Protein AF-A0A922IJE7-F1 (afdb_monomer_lite)

Secondary structure (DSSP, 8-state):
-PPP-GGGTTT-------S---TTS-HHHHHHHHHHHHHHHHHHHHHHHHHHHHHHHHHHHHHHHHHHHHHHHHHHHHHHH--TTS--HHHHHHHS-HHHHHHHHHT-HHHHHHHHHHS-HHHHHHHHHHHHHTTSS--TTSTTS---S-----------------------------

Sequence (178 aa):
MSRLNYSKWDHIEVSDDEDDTHPNIDTPSLFRWRHQARLERDAAWKKEKAEFENNYKSFLTKYNEAQQKLNKAKEEEKQKRLGPGGLDPVEVFESLPTNLQECFEKKDVELLKTVLCSMDPQQAEYHMKRCVDSGLWVDNARDQQEEDGESSSNVNTDGNDDIAATIQTNKEPIHDNA

InterPro domains:
  IPR004918 Cdc37 [PTHR12800] (72-158)
  IPR013855 Cdc37, N-terminal domain [PF03234] (4-102)
  IPR013855 Cdc37, N-terminal domain [SM01071] (3-163)
  IPR013873 Cdc37, C-terminal [SM01069] (81-178)

pLDDT: mean 74.88, std 21.4, range [26.95, 97.88]

Organism: Schistosoma haematobium (NCBI:txid6185)

Radius of gyration: 38.09 Å; chains: 1; bounding box: 71×50×102 Å

Structure (mmCIF, N/CA/C/O backbone):
data_AF-A0A922IJE7-F1
#
_entry.id   AF-A0A922IJE7-F1
#
loop_
_atom_site.group_PDB
_atom_site.id
_atom_site.type_symbol
_atom_site.label_atom_id
_atom_site.label_alt_id
_atom_site.label_comp_id
_atom_site.label_asym_id
_atom_site.label_entity_id
_atom_site.label_seq_id
_atom_site.pdbx_PDB_ins_code
_atom_site.Cartn_x
_atom_site.Cartn_y
_atom_site.Cartn_z
_atom_site.occupancy
_atom_site.B_iso_or_equiv
_atom_site.auth_seq_id
_atom_site.auth_comp_id
_atom_site.auth_asym_id
_atom_site.auth_atom_id
_atom_site.pdbx_PDB_model_num
ATOM 1 N N . MET A 1 1 ? -5.381 29.284 -34.502 1.00 53.88 1 MET A N 1
ATOM 2 C CA . MET A 1 1 ? -4.046 28.928 -35.029 1.00 53.88 1 MET A CA 1
ATOM 3 C C . MET A 1 1 ? -4.013 27.420 -35.216 1.00 53.88 1 MET A C 1
ATOM 5 O O . MET A 1 1 ? -4.047 26.702 -34.224 1.00 53.88 1 MET A O 1
ATOM 9 N N . SER A 1 2 ? -4.072 26.938 -36.457 1.00 64.75 2 SER A N 1
ATOM 10 C CA . SER A 1 2 ? -4.068 25.498 -36.750 1.00 64.75 2 SER A CA 1
ATOM 11 C C . SER A 1 2 ? -2.689 24.905 -36.448 1.00 64.75 2 SER A C 1
ATOM 13 O O . SER A 1 2 ? -1.686 25.411 -36.944 1.00 64.75 2 SER A O 1
ATOM 15 N N . ARG A 1 3 ? -2.634 23.863 -35.607 1.00 77.75 3 ARG A N 1
ATOM 16 C CA . ARG A 1 3 ? -1.400 23.123 -35.294 1.00 77.75 3 ARG A CA 1
ATOM 17 C C . ARG A 1 3 ? -0.999 22.270 -36.501 1.00 77.75 3 ARG A C 1
ATOM 19 O O . ARG A 1 3 ? -1.822 21.516 -37.014 1.00 77.75 3 ARG A O 1
ATOM 26 N N . LEU A 1 4 ? 0.252 22.398 -36.945 1.00 77.19 4 LEU A N 1
ATOM 27 C CA . LEU A 1 4 ? 0.843 21.548 -37.980 1.00 77.19 4 LEU A CA 1
ATOM 28 C C . LEU A 1 4 ? 0.906 20.105 -37.460 1.00 77.19 4 LEU A C 1
ATOM 30 O O . LEU A 1 4 ? 1.499 19.855 -36.412 1.00 77.19 4 LEU A O 1
ATOM 34 N N . ASN A 1 5 ? 0.263 19.172 -38.164 1.00 73.06 5 ASN A N 1
ATOM 35 C CA . ASN A 1 5 ? 0.296 17.754 -37.824 1.00 73.06 5 ASN A CA 1
ATOM 36 C C . ASN A 1 5 ? 1.429 17.070 -38.605 1.00 73.06 5 ASN A C 1
ATOM 38 O O . ASN A 1 5 ? 1.385 16.994 -39.833 1.00 73.06 5 ASN A O 1
ATOM 42 N N . TYR A 1 6 ? 2.433 16.581 -37.880 1.00 75.81 6 TYR A N 1
ATOM 43 C CA . TYR A 1 6 ? 3.596 15.882 -38.429 1.00 75.81 6 TYR A CA 1
ATOM 44 C C . TYR A 1 6 ? 3.361 14.379 -38.642 1.00 75.81 6 TYR A C 1
ATOM 46 O O . TYR A 1 6 ? 4.273 13.701 -39.088 1.00 75.81 6 TYR A O 1
ATOM 54 N N . SER A 1 7 ? 2.137 13.873 -38.447 1.00 76.25 7 SER A N 1
ATOM 55 C CA . SER A 1 7 ? 1.762 12.462 -38.658 1.00 76.25 7 SER A CA 1
ATOM 56 C C . SER A 1 7 ? 2.105 11.916 -40.057 1.00 76.25 7 SER A C 1
ATOM 58 O O . SER A 1 7 ? 2.307 10.715 -40.222 1.00 76.25 7 SER A O 1
ATOM 60 N N . LYS A 1 8 ? 2.262 12.793 -41.064 1.00 62.69 8 LYS A N 1
ATOM 61 C CA . LYS A 1 8 ? 2.780 12.434 -42.399 1.00 62.69 8 LYS A CA 1
ATOM 62 C C . LYS A 1 8 ? 4.211 11.871 -42.358 1.00 62.69 8 LYS A C 1
ATOM 64 O O . LYS A 1 8 ? 4.573 11.090 -43.230 1.00 62.69 8 LYS A O 1
ATOM 69 N N . TRP A 1 9 ? 5.012 12.285 -41.381 1.00 73.31 9 TRP A N 1
ATOM 70 C CA . TRP A 1 9 ? 6.402 11.866 -41.213 1.00 73.31 9 TRP A CA 1
ATOM 71 C C . TRP A 1 9 ? 6.544 10.599 -40.358 1.00 73.31 9 TRP A C 1
ATOM 73 O O . TRP A 1 9 ? 7.582 9.954 -40.435 1.00 73.31 9 TRP A O 1
ATOM 83 N N . ASP A 1 10 ? 5.497 10.200 -39.625 1.00 69.12 10 ASP A N 1
ATOM 84 C CA . ASP A 1 10 ? 5.498 8.990 -38.781 1.00 69.12 10 ASP A CA 1
ATOM 85 C C . ASP A 1 10 ? 5.353 7.680 -39.581 1.00 69.12 10 ASP A C 1
ATOM 87 O O . ASP A 1 10 ? 5.632 6.608 -39.056 1.00 69.12 10 ASP A O 1
ATOM 91 N N . HIS A 1 11 ? 4.919 7.752 -40.846 1.00 59.19 11 HIS A N 1
ATOM 92 C CA . HIS A 1 11 ? 4.651 6.587 -41.709 1.00 59.19 11 HIS A CA 1
ATOM 93 C C . HIS A 1 11 ? 5.448 6.630 -43.021 1.00 59.19 11 HIS A C 1
ATOM 95 O O . HIS A 1 11 ? 5.005 6.106 -44.042 1.00 59.19 11 HIS A O 1
ATOM 101 N N . ILE A 1 12 ? 6.603 7.302 -43.034 1.00 63.12 12 ILE A N 1
ATOM 102 C CA . ILE A 1 12 ? 7.501 7.231 -44.189 1.00 63.12 12 ILE A CA 1
ATOM 103 C C . ILE A 1 12 ? 8.165 5.855 -44.149 1.00 63.12 12 ILE A C 1
ATOM 105 O O . ILE A 1 12 ? 9.107 5.626 -43.394 1.00 63.12 12 ILE A O 1
ATOM 109 N N . GLU A 1 13 ? 7.646 4.931 -44.950 1.00 52.28 13 GLU A N 1
ATOM 110 C CA . GLU A 1 13 ? 8.323 3.678 -45.248 1.00 52.28 13 GLU A CA 1
ATOM 111 C C . GLU A 1 13 ? 9.604 4.020 -46.011 1.00 52.28 13 GLU A C 1
ATOM 113 O O . GLU A 1 13 ? 9.573 4.469 -47.158 1.00 52.28 13 GLU A O 1
ATOM 118 N N . VAL A 1 14 ? 10.745 3.868 -45.339 1.00 57.88 14 VAL A N 1
ATOM 119 C CA . VAL A 1 14 ? 12.042 3.839 -46.007 1.00 57.88 14 VAL A CA 1
ATOM 120 C C . VAL A 1 14 ? 12.007 2.595 -46.881 1.00 57.88 14 VAL A C 1
ATOM 122 O O . VAL A 1 14 ? 12.120 1.481 -46.373 1.00 57.88 14 VAL A O 1
ATOM 125 N N . SER A 1 15 ? 11.746 2.782 -48.176 1.00 46.22 15 SER A N 1
ATOM 126 C CA . SER A 1 15 ? 11.840 1.698 -49.143 1.00 46.22 15 SER A CA 1
ATOM 127 C C . SER A 1 15 ? 13.232 1.096 -49.028 1.00 46.22 15 SER A C 1
ATOM 129 O O . SER A 1 15 ? 14.222 1.827 -49.061 1.00 46.22 15 SER A O 1
ATOM 131 N N . ASP A 1 16 ? 13.260 -0.216 -48.857 1.00 57.16 16 ASP A N 1
ATOM 132 C CA . ASP A 1 16 ? 14.428 -1.078 -48.757 1.00 57.16 16 ASP A CA 1
ATOM 133 C C . ASP A 1 16 ? 15.282 -1.009 -50.039 1.00 57.16 16 ASP A C 1
ATOM 135 O O . ASP A 1 16 ? 15.273 -1.905 -50.874 1.00 57.16 16 ASP A O 1
ATOM 139 N N . ASP A 1 17 ? 15.995 0.104 -50.219 1.00 49.75 17 ASP A N 1
ATOM 140 C CA . ASP A 1 17 ? 17.023 0.347 -51.240 1.00 49.75 17 ASP A CA 1
ATOM 141 C C . ASP A 1 17 ? 18.332 -0.395 -50.877 1.00 49.75 17 ASP A C 1
ATOM 143 O O . ASP A 1 17 ? 19.442 0.111 -51.034 1.00 49.75 17 ASP A O 1
ATOM 147 N N . GLU A 1 18 ? 18.231 -1.593 -50.284 1.00 55.78 18 GLU A N 1
ATOM 148 C CA . GLU A 1 18 ? 19.399 -2.358 -49.842 1.00 55.78 18 GLU A CA 1
ATOM 149 C C . GLU A 1 18 ? 20.035 -3.232 -50.941 1.00 55.78 18 GLU A C 1
ATOM 151 O O . GLU A 1 18 ? 21.121 -3.771 -50.693 1.00 55.78 18 GLU A O 1
ATOM 156 N N . ASP A 1 19 ? 19.461 -3.346 -52.144 1.00 55.03 19 ASP A N 1
ATOM 157 C CA . ASP A 1 19 ? 19.963 -4.302 -53.155 1.00 55.03 19 ASP A CA 1
ATOM 158 C C . ASP A 1 19 ? 20.440 -3.706 -54.493 1.00 55.03 19 ASP A C 1
ATOM 160 O O . ASP A 1 19 ? 20.987 -4.437 -55.318 1.00 55.03 19 ASP A O 1
ATOM 164 N N . ASP A 1 20 ? 20.366 -2.386 -54.708 1.00 62.28 20 ASP A N 1
ATOM 165 C CA . ASP A 1 20 ? 21.023 -1.757 -55.865 1.00 62.28 20 ASP A CA 1
ATOM 166 C C . ASP A 1 20 ? 22.512 -1.514 -55.564 1.00 62.28 20 ASP A C 1
ATOM 168 O O . ASP A 1 20 ? 22.991 -0.407 -55.296 1.00 62.28 20 ASP A O 1
ATOM 172 N N . THR A 1 21 ? 23.302 -2.593 -55.593 1.00 62.91 21 THR A N 1
ATOM 173 C CA . THR A 1 21 ? 24.761 -2.482 -55.502 1.00 62.91 21 THR A CA 1
ATOM 174 C C . THR A 1 21 ? 25.305 -1.812 -56.763 1.00 62.91 21 THR A C 1
ATOM 176 O O . THR A 1 21 ? 25.497 -2.449 -57.800 1.00 62.91 21 THR A O 1
ATOM 179 N N . HIS A 1 22 ? 25.568 -0.507 -56.673 1.00 60.41 22 HIS A N 1
ATOM 180 C CA . HIS A 1 22 ? 26.203 0.251 -57.746 1.00 6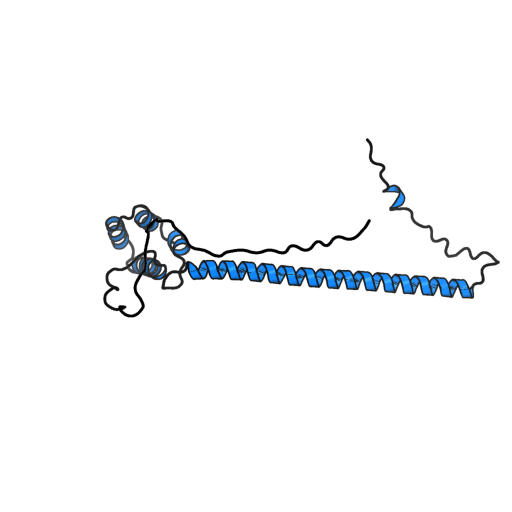0.41 22 HIS A CA 1
ATOM 181 C C . HIS A 1 22 ? 27.612 -0.318 -58.025 1.00 60.41 22 HIS A C 1
ATOM 183 O O . HIS A 1 22 ? 28.348 -0.589 -57.072 1.00 60.41 22 HIS A O 1
ATOM 189 N N . PRO A 1 23 ? 28.054 -0.440 -59.294 1.00 70.94 23 PRO A N 1
ATOM 190 C CA . PRO A 1 23 ? 29.299 -1.119 -59.699 1.00 70.94 23 PRO A CA 1
ATOM 191 C C . PRO A 1 23 ? 30.624 -0.634 -59.069 1.00 70.94 23 PRO A C 1
ATOM 193 O O . PRO A 1 23 ? 31.658 -1.251 -59.305 1.00 70.94 23 PRO A O 1
ATOM 196 N N . ASN A 1 24 ? 30.613 0.432 -58.259 1.00 63.59 24 ASN A N 1
ATOM 197 C CA . ASN A 1 24 ? 31.796 1.006 -57.609 1.00 63.59 24 ASN A CA 1
ATOM 198 C C . ASN A 1 24 ? 31.781 0.904 -56.067 1.00 63.59 24 ASN A C 1
ATOM 200 O O . ASN A 1 24 ? 32.669 1.464 -55.423 1.00 63.59 24 ASN A O 1
ATOM 204 N N . ILE A 1 25 ? 30.794 0.240 -55.454 1.00 64.56 25 ILE A N 1
ATOM 205 C CA . ILE A 1 25 ? 30.759 0.034 -53.997 1.00 64.56 25 ILE A CA 1
ATOM 206 C C . ILE A 1 25 ? 31.530 -1.246 -53.648 1.00 64.56 25 ILE A C 1
ATOM 208 O O . ILE A 1 25 ? 31.201 -2.332 -54.120 1.00 64.56 25 ILE A O 1
ATOM 212 N N . ASP A 1 26 ? 32.558 -1.118 -52.804 1.00 70.69 26 ASP A N 1
ATOM 213 C CA . ASP A 1 26 ? 33.384 -2.238 -52.340 1.00 70.69 26 ASP A CA 1
ATOM 214 C C . ASP A 1 26 ? 32.567 -3.171 -51.425 1.00 70.69 26 ASP A C 1
ATOM 216 O O . ASP A 1 26 ? 32.318 -2.877 -50.248 1.00 70.69 26 ASP A O 1
ATOM 220 N N . THR A 1 27 ? 32.113 -4.294 -51.986 1.00 70.94 27 THR A N 1
ATOM 221 C CA . THR A 1 27 ? 31.139 -5.212 -51.376 1.00 70.94 27 THR A CA 1
ATOM 222 C C . THR A 1 27 ? 31.537 -5.740 -49.987 1.00 70.94 27 THR A C 1
ATOM 224 O O . THR A 1 27 ? 30.662 -5.774 -49.117 1.00 70.94 27 THR A O 1
ATOM 227 N N . PRO A 1 28 ? 32.811 -6.067 -49.665 1.00 79.94 28 PRO A N 1
ATOM 228 C CA . PRO A 1 28 ? 33.186 -6.565 -48.339 1.00 79.94 28 PRO A CA 1
ATOM 229 C C . PRO A 1 28 ? 33.022 -5.525 -47.227 1.00 79.94 28 PRO A C 1
ATOM 231 O O . PRO A 1 28 ? 32.718 -5.880 -46.086 1.00 79.94 28 PRO A O 1
ATOM 234 N N . SER A 1 29 ? 33.218 -4.239 -47.533 1.00 80.62 29 SER A N 1
ATOM 235 C CA . SER A 1 29 ? 33.017 -3.165 -46.560 1.00 80.62 29 SER A CA 1
ATOM 236 C C . SER A 1 29 ? 31.530 -3.022 -46.217 1.00 80.62 29 SER A C 1
ATOM 238 O O . SER A 1 29 ? 31.180 -3.003 -45.038 1.00 80.62 29 SER A O 1
ATOM 240 N N . LEU A 1 30 ? 30.648 -3.051 -47.223 1.00 75.94 30 LEU A N 1
ATOM 241 C CA . LEU A 1 30 ? 29.197 -2.932 -47.064 1.00 75.94 30 LEU A CA 1
ATOM 242 C C . LEU A 1 30 ? 28.620 -4.023 -46.148 1.00 75.94 30 LEU A C 1
ATOM 244 O O . LEU A 1 30 ? 27.851 -3.717 -45.238 1.00 75.94 30 LEU A O 1
ATOM 248 N N . PHE A 1 31 ? 29.040 -5.284 -46.313 1.00 76.62 31 PHE A N 1
ATOM 249 C CA . PHE A 1 31 ? 28.611 -6.376 -45.428 1.00 76.62 31 PHE A CA 1
ATOM 250 C C . PHE A 1 31 ? 29.036 -6.162 -43.970 1.00 76.62 31 PHE A C 1
ATOM 252 O O . PHE A 1 31 ? 28.265 -6.466 -43.058 1.00 76.62 31 PHE A O 1
ATOM 259 N N . ARG A 1 32 ? 30.233 -5.607 -43.730 1.00 81.94 32 ARG A N 1
ATOM 260 C CA . ARG A 1 32 ? 30.706 -5.281 -42.374 1.00 81.94 32 ARG A CA 1
ATOM 261 C C . ARG A 1 32 ? 29.861 -4.176 -41.748 1.00 81.94 32 ARG A C 1
ATOM 263 O O . ARG A 1 32 ? 29.431 -4.337 -40.609 1.00 81.94 32 ARG A O 1
ATOM 270 N N . TRP A 1 33 ? 29.569 -3.113 -42.496 1.00 80.69 33 TRP A N 1
ATOM 271 C CA . TRP A 1 33 ? 28.707 -2.019 -42.036 1.00 80.69 33 TRP A CA 1
ATOM 272 C C . TRP A 1 33 ? 27.278 -2.496 -41.743 1.00 80.69 33 TRP A C 1
ATOM 274 O O . TRP A 1 33 ? 26.740 -2.178 -40.686 1.00 80.69 33 TRP A O 1
ATOM 284 N N . ARG A 1 34 ? 26.690 -3.337 -42.605 1.00 79.25 34 ARG A N 1
ATOM 285 C CA . ARG A 1 34 ? 25.363 -3.946 -42.386 1.00 79.25 34 ARG A CA 1
ATOM 286 C C . ARG A 1 34 ? 25.319 -4.857 -41.166 1.00 79.25 34 ARG A C 1
ATOM 288 O O . ARG A 1 34 ? 24.377 -4.799 -40.375 1.00 79.25 34 ARG A O 1
ATOM 295 N N . HIS A 1 35 ? 26.332 -5.706 -41.005 1.00 86.12 35 HIS A N 1
ATOM 296 C CA . HIS A 1 35 ? 26.448 -6.576 -39.840 1.00 86.12 35 HIS A CA 1
ATOM 297 C C . HIS A 1 35 ? 26.566 -5.754 -38.554 1.00 86.12 35 HIS A C 1
ATOM 299 O O . HIS A 1 35 ? 25.859 -6.022 -37.585 1.00 86.12 35 HIS A O 1
ATOM 305 N N . GLN A 1 36 ? 27.399 -4.714 -38.570 1.00 79.25 36 GLN A N 1
ATOM 306 C CA . GLN A 1 36 ? 27.575 -3.831 -37.428 1.00 79.25 36 GLN A CA 1
ATOM 307 C C . GLN A 1 36 ? 26.295 -3.053 -37.095 1.00 79.25 36 GLN A C 1
ATOM 309 O O . GLN A 1 36 ? 25.876 -3.071 -35.943 1.00 79.25 36 GLN A O 1
ATOM 314 N N . ALA A 1 37 ? 25.605 -2.481 -38.086 1.00 84.31 37 ALA A N 1
ATOM 315 C CA . ALA A 1 37 ? 24.331 -1.791 -37.877 1.00 84.31 37 ALA A CA 1
ATOM 316 C C . ALA A 1 37 ? 23.248 -2.714 -37.288 1.00 84.31 37 ALA A C 1
ATOM 318 O O . ALA A 1 37 ? 22.441 -2.290 -36.460 1.00 84.31 37 ALA A O 1
ATOM 319 N N . ARG A 1 38 ? 23.237 -3.998 -37.675 1.00 84.06 38 ARG A N 1
ATOM 320 C CA . ARG A 1 38 ? 22.345 -5.005 -37.082 1.00 84.06 38 ARG A CA 1
ATOM 321 C C . ARG A 1 38 ? 22.686 -5.267 -35.617 1.00 84.06 38 ARG A C 1
ATOM 323 O O . ARG A 1 38 ? 21.794 -5.207 -34.778 1.00 84.06 38 ARG A O 1
ATOM 330 N N . LEU A 1 39 ? 23.963 -5.507 -35.311 1.00 90.38 39 LEU A N 1
ATOM 331 C CA . LEU A 1 39 ? 24.424 -5.729 -33.939 1.00 90.38 39 LEU A CA 1
ATOM 332 C C . LEU A 1 39 ? 24.149 -4.522 -33.039 1.00 90.38 39 LEU A C 1
ATOM 334 O O . LEU A 1 39 ? 23.732 -4.696 -31.898 1.00 90.38 39 LEU A O 1
ATOM 338 N N . GLU A 1 40 ? 24.355 -3.307 -33.546 1.00 89.94 40 GLU A N 1
ATOM 339 C CA . GLU A 1 40 ? 24.066 -2.068 -32.824 1.00 89.94 40 GLU A CA 1
ATOM 340 C C . GLU A 1 40 ? 22.567 -1.918 -32.548 1.00 89.94 40 GLU A C 1
ATOM 342 O O . GLU A 1 40 ? 22.193 -1.574 -31.428 1.00 89.94 40 GLU A O 1
ATOM 347 N N . ARG A 1 41 ? 21.699 -2.254 -33.513 1.00 89.19 41 ARG A N 1
ATOM 348 C CA . ARG A 1 41 ? 20.240 -2.243 -33.322 1.00 89.19 41 ARG A CA 1
ATOM 349 C C . ARG A 1 41 ? 19.787 -3.280 -32.297 1.00 89.19 41 ARG A C 1
ATOM 351 O O . ARG A 1 41 ? 19.013 -2.949 -31.402 1.00 89.19 41 ARG A O 1
ATOM 358 N N . ASP A 1 42 ? 20.300 -4.504 -32.389 1.00 87.00 42 ASP A N 1
ATOM 359 C CA . ASP A 1 42 ? 19.986 -5.577 -31.441 1.00 87.00 42 ASP A CA 1
ATOM 360 C C . ASP A 1 42 ? 20.478 -5.226 -30.027 1.00 87.00 42 ASP A C 1
ATOM 362 O O . ASP A 1 42 ? 19.772 -5.444 -29.038 1.00 87.00 42 ASP A O 1
ATOM 366 N N . ALA A 1 43 ? 21.672 -4.635 -29.913 1.00 94.81 43 ALA A N 1
ATOM 367 C CA . ALA A 1 43 ? 22.228 -4.171 -28.647 1.00 94.81 43 ALA A CA 1
ATOM 368 C C . ALA A 1 43 ? 21.430 -2.999 -28.058 1.00 94.81 43 ALA A C 1
ATOM 370 O O . ALA A 1 43 ? 21.144 -3.006 -26.859 1.00 94.81 43 ALA A O 1
ATOM 371 N N . ALA A 1 44 ? 21.040 -2.023 -28.883 1.00 94.44 44 ALA A N 1
ATOM 372 C CA . ALA A 1 44 ? 20.213 -0.895 -28.471 1.00 94.44 44 ALA A CA 1
ATOM 373 C C . ALA A 1 44 ? 18.846 -1.370 -27.971 1.00 94.44 44 ALA A C 1
ATOM 375 O O . ALA A 1 44 ? 18.445 -1.016 -26.864 1.00 94.44 44 ALA A O 1
ATOM 376 N N . TRP A 1 45 ? 18.188 -2.258 -28.720 1.00 92.75 45 TRP A N 1
ATOM 377 C CA . TRP A 1 45 ? 16.902 -2.825 -28.325 1.00 92.75 45 TRP A CA 1
ATOM 378 C C . TRP A 1 45 ? 16.999 -3.621 -27.021 1.00 92.75 45 TRP A C 1
ATOM 380 O O . TRP A 1 45 ? 16.172 -3.469 -26.120 1.00 92.75 45 TRP A O 1
ATOM 390 N N . LYS A 1 46 ? 18.045 -4.442 -26.869 1.00 95.06 46 LYS A N 1
ATOM 391 C CA . LYS A 1 46 ? 18.278 -5.198 -25.634 1.00 95.06 46 LYS A CA 1
ATOM 392 C C . LYS A 1 46 ? 18.522 -4.276 -24.439 1.00 95.06 46 LYS A C 1
ATOM 394 O O . LYS A 1 46 ? 18.037 -4.569 -23.346 1.00 95.06 46 LYS A O 1
ATOM 399 N N . LYS A 1 47 ? 19.261 -3.183 -24.637 1.00 96.81 47 LYS A N 1
ATOM 400 C CA . LYS A 1 47 ? 19.526 -2.180 -23.602 1.00 96.81 47 LYS A CA 1
ATOM 401 C C . LYS A 1 47 ? 18.245 -1.455 -23.196 1.00 96.81 47 LYS A C 1
ATOM 403 O O . LYS A 1 47 ? 17.936 -1.432 -22.011 1.00 96.81 47 LYS A O 1
ATOM 408 N N . GLU A 1 48 ? 17.477 -0.953 -24.158 1.00 96.19 48 GLU A N 1
ATOM 409 C CA . GLU A 1 48 ? 16.199 -0.279 -23.910 1.00 96.19 48 GLU A CA 1
ATOM 410 C C . GLU A 1 48 ? 15.221 -1.197 -23.170 1.00 96.19 48 GLU A C 1
ATOM 412 O O . GLU A 1 48 ? 14.630 -0.811 -22.162 1.00 96.19 48 GLU A O 1
ATOM 417 N N . LYS A 1 49 ? 15.113 -2.458 -23.603 1.00 96.81 49 LYS A N 1
ATOM 418 C CA . LYS A 1 49 ? 14.283 -3.456 -22.927 1.00 96.81 49 LYS A CA 1
ATOM 419 C C . LYS A 1 49 ? 14.735 -3.695 -21.485 1.00 96.81 49 LYS A C 1
ATOM 421 O O . LYS A 1 49 ? 13.899 -3.736 -20.587 1.00 96.81 49 LYS A O 1
ATOM 426 N N . ALA A 1 50 ? 16.038 -3.840 -21.247 1.00 97.31 50 ALA A N 1
ATOM 427 C CA . ALA A 1 50 ? 16.573 -4.040 -19.902 1.00 97.31 50 ALA A CA 1
ATOM 428 C C . ALA A 1 50 ? 16.345 -2.815 -19.002 1.00 97.31 50 ALA A C 1
ATOM 430 O O . ALA A 1 50 ? 15.982 -2.967 -17.837 1.00 97.31 50 ALA A O 1
ATOM 431 N N . GLU A 1 51 ? 16.517 -1.603 -19.531 1.00 97.25 51 GLU A N 1
ATOM 432 C CA . GLU A 1 51 ? 16.231 -0.356 -18.818 1.00 97.25 51 GLU A CA 1
ATOM 433 C C . GLU A 1 51 ? 14.746 -0.242 -18.473 1.00 97.25 51 GLU A C 1
ATOM 435 O O . GLU A 1 51 ? 14.404 0.040 -17.325 1.00 97.25 51 GLU A O 1
ATOM 440 N N . PHE A 1 52 ? 13.860 -0.546 -19.422 1.00 97.38 52 PHE A N 1
ATOM 441 C CA . PHE A 1 52 ? 12.422 -0.580 -19.186 1.00 97.38 52 PHE A CA 1
ATOM 442 C C . PHE A 1 52 ? 12.047 -1.604 -18.110 1.00 97.38 52 PHE A C 1
ATOM 444 O O . PHE A 1 52 ? 11.326 -1.271 -17.172 1.00 97.38 52 PHE A O 1
ATOM 451 N N . GLU A 1 53 ? 12.568 -2.830 -18.192 1.00 97.06 53 GLU A N 1
ATOM 452 C CA . GLU A 1 53 ? 12.319 -3.871 -17.191 1.00 97.06 53 GLU A CA 1
ATOM 453 C C . GLU A 1 53 ? 12.834 -3.471 -15.804 1.00 97.06 53 GLU A C 1
ATOM 455 O O . GLU A 1 53 ? 12.149 -3.697 -14.805 1.00 97.06 53 GLU A O 1
ATOM 460 N N . ASN A 1 54 ? 14.016 -2.859 -15.720 1.00 97.69 54 ASN A N 1
ATOM 461 C CA . ASN A 1 54 ? 14.577 -2.374 -14.460 1.00 97.69 54 ASN A CA 1
ATOM 462 C C . ASN A 1 54 ? 13.738 -1.236 -13.875 1.00 97.69 54 ASN A C 1
ATOM 464 O O . ASN A 1 54 ? 13.405 -1.265 -12.689 1.00 97.69 54 ASN A O 1
ATOM 468 N N . ASN A 1 55 ? 13.337 -0.275 -14.705 1.00 97.12 55 ASN A N 1
ATOM 469 C CA . ASN A 1 55 ? 12.471 0.826 -14.300 1.00 97.12 55 ASN A CA 1
ATOM 470 C C . ASN A 1 55 ? 11.118 0.300 -13.814 1.00 97.12 55 ASN A C 1
ATOM 472 O O . ASN A 1 55 ? 10.678 0.668 -12.725 1.00 97.12 55 ASN A O 1
ATOM 476 N N . TYR A 1 56 ? 10.508 -0.621 -14.560 1.00 96.56 56 TYR A N 1
ATOM 477 C CA . TYR A 1 56 ? 9.248 -1.262 -14.202 1.00 96.56 56 TYR A CA 1
ATOM 478 C C . TYR A 1 56 ? 9.346 -2.015 -12.871 1.00 96.56 56 TYR A C 1
ATOM 480 O O . TYR A 1 56 ? 8.511 -1.816 -11.989 1.00 96.56 56 TYR A O 1
ATOM 488 N N . LYS A 1 57 ? 10.404 -2.812 -12.673 1.00 97.88 57 LYS A N 1
ATOM 489 C CA . LYS A 1 57 ? 10.667 -3.499 -11.398 1.00 97.88 57 LYS A CA 1
ATOM 490 C C . LYS A 1 57 ? 10.828 -2.502 -10.252 1.00 97.88 57 LYS A C 1
ATOM 492 O O . LYS A 1 57 ? 10.194 -2.676 -9.218 1.00 97.88 57 LYS A O 1
ATOM 497 N N . SER A 1 58 ? 11.613 -1.443 -10.447 1.00 96.12 58 SER A N 1
ATOM 498 C CA . SER A 1 58 ? 11.829 -0.404 -9.431 1.00 96.12 58 SER A CA 1
ATOM 499 C C . SER A 1 58 ? 10.547 0.357 -9.069 1.00 96.12 58 SER A C 1
ATOM 501 O O . SER A 1 58 ? 10.359 0.769 -7.926 1.00 96.12 58 SER A O 1
ATOM 503 N N . PHE A 1 59 ? 9.650 0.550 -10.037 1.00 97.31 59 PHE A N 1
ATOM 504 C CA . PHE A 1 59 ? 8.355 1.176 -9.813 1.00 97.31 59 PHE A CA 1
ATOM 505 C C . PHE A 1 59 ? 7.435 0.242 -9.031 1.00 97.31 59 PHE A C 1
ATOM 507 O O . PHE A 1 59 ? 6.817 0.658 -8.052 1.00 97.31 59 PHE A O 1
ATOM 514 N N . LEU A 1 60 ? 7.393 -1.033 -9.418 1.00 97.56 60 LEU A N 1
ATOM 515 C CA . LEU A 1 60 ? 6.577 -2.041 -8.759 1.00 97.56 60 LEU A CA 1
ATOM 516 C C . LEU A 1 60 ? 6.998 -2.249 -7.299 1.00 97.56 60 LEU A C 1
ATOM 518 O O . LEU A 1 60 ? 6.136 -2.355 -6.429 1.00 97.56 60 LEU A O 1
ATOM 522 N N . THR A 1 61 ? 8.299 -2.266 -6.996 1.00 97.00 61 THR A N 1
ATOM 523 C CA . THR A 1 61 ? 8.771 -2.363 -5.605 1.00 97.00 61 THR A CA 1
ATOM 524 C C . THR A 1 61 ? 8.339 -1.148 -4.790 1.00 97.00 61 THR A C 1
ATOM 526 O O . THR A 1 61 ? 7.709 -1.316 -3.750 1.00 97.00 61 THR A O 1
ATOM 529 N N . LYS A 1 62 ? 8.561 0.071 -5.298 1.00 97.62 62 LYS A N 1
ATOM 530 C CA . LYS A 1 62 ? 8.131 1.312 -4.631 1.00 97.62 62 LYS A CA 1
ATOM 531 C C . LYS A 1 62 ? 6.620 1.362 -4.402 1.00 97.62 62 LYS A C 1
ATOM 533 O O . LYS A 1 62 ? 6.178 1.794 -3.340 1.00 97.62 62 LYS A O 1
ATOM 538 N N . TYR A 1 63 ? 5.828 0.917 -5.377 1.00 96.88 63 TYR A N 1
ATOM 539 C CA . TYR A 1 63 ? 4.373 0.844 -5.258 1.00 96.88 63 TYR A CA 1
ATOM 540 C C . TYR A 1 63 ? 3.949 -0.103 -4.131 1.00 96.88 63 TYR A C 1
ATOM 542 O O . TYR A 1 63 ? 3.179 0.289 -3.256 1.00 96.88 63 TYR A O 1
ATOM 550 N N . ASN A 1 64 ? 4.500 -1.319 -4.113 1.00 97.56 64 ASN A N 1
ATOM 551 C CA . ASN A 1 64 ? 4.199 -2.302 -3.076 1.00 97.56 64 ASN A CA 1
ATOM 552 C C . ASN A 1 64 ? 4.626 -1.812 -1.686 1.00 97.56 64 ASN A C 1
ATOM 554 O O . ASN A 1 64 ? 3.854 -1.919 -0.738 1.00 97.56 64 ASN A O 1
ATOM 558 N N . GLU A 1 65 ? 5.816 -1.221 -1.558 1.00 97.44 65 GLU A N 1
ATOM 559 C CA . GLU A 1 65 ? 6.286 -0.637 -0.297 1.00 97.44 65 GLU A CA 1
ATOM 560 C C . GLU A 1 65 ? 5.362 0.483 0.198 1.00 97.44 65 GLU A C 1
ATOM 562 O O . GLU A 1 65 ? 5.040 0.547 1.386 1.00 97.44 65 GLU A O 1
ATOM 567 N N . ALA A 1 66 ? 4.905 1.363 -0.698 1.00 96.94 66 ALA A N 1
ATOM 568 C CA . ALA A 1 66 ? 3.970 2.429 -0.355 1.00 96.94 66 ALA A CA 1
ATOM 569 C C . ALA A 1 66 ? 2.613 1.869 0.102 1.00 96.94 66 ALA A C 1
ATOM 571 O O . ALA A 1 66 ? 2.084 2.309 1.123 1.00 96.94 66 ALA A O 1
ATOM 572 N N . GLN A 1 67 ? 2.075 0.867 -0.599 1.00 96.56 67 GLN A N 1
ATOM 573 C CA . GLN A 1 67 ? 0.836 0.195 -0.197 1.00 96.56 67 GLN A CA 1
ATOM 574 C C . GLN A 1 67 ? 0.965 -0.505 1.157 1.00 96.56 67 GLN A C 1
ATOM 576 O O . GLN A 1 67 ? 0.069 -0.392 1.992 1.00 96.56 67 GLN A O 1
ATOM 581 N N . GLN A 1 68 ? 2.080 -1.193 1.403 1.00 96.75 68 GLN A N 1
ATOM 582 C CA . GLN A 1 68 ? 2.337 -1.851 2.682 1.00 96.75 68 GLN A CA 1
ATOM 583 C C . GLN A 1 68 ? 2.419 -0.843 3.828 1.00 96.75 68 GLN A C 1
ATOM 585 O O . GLN A 1 68 ? 1.802 -1.061 4.868 1.00 96.75 68 GLN A O 1
ATOM 590 N N . LYS A 1 69 ? 3.122 0.281 3.638 1.00 96.44 69 LYS A N 1
ATOM 591 C CA . LYS A 1 69 ? 3.187 1.362 4.636 1.00 96.44 69 LYS A CA 1
ATOM 592 C C . LYS A 1 69 ? 1.809 1.951 4.929 1.00 96.44 69 LYS A C 1
ATOM 594 O O . LYS A 1 69 ? 1.479 2.150 6.092 1.00 96.44 69 LYS A O 1
ATOM 599 N N . LEU A 1 70 ? 0.996 2.174 3.896 1.00 95.25 70 LEU A N 1
ATOM 600 C CA . LEU A 1 70 ? -0.378 2.659 4.041 1.00 95.25 70 LEU A CA 1
ATOM 601 C C . LEU A 1 70 ? -1.223 1.671 4.863 1.00 95.25 70 LEU A C 1
ATOM 603 O O . LEU A 1 70 ? -1.869 2.056 5.833 1.00 95.25 70 LEU A O 1
ATOM 607 N N . ASN A 1 71 ? -1.200 0.388 4.498 1.00 94.38 71 ASN A N 1
ATOM 608 C CA . ASN A 1 71 ? -1.972 -0.640 5.193 1.00 94.38 71 ASN A CA 1
ATOM 609 C C . ASN A 1 71 ? -1.517 -0.810 6.644 1.00 94.38 71 ASN A C 1
ATOM 611 O O . ASN A 1 71 ? -2.357 -0.922 7.528 1.00 94.38 71 ASN A O 1
ATOM 615 N N . LYS A 1 72 ? -0.206 -0.764 6.901 1.00 95.06 72 LYS A N 1
ATOM 616 C CA . LYS A 1 72 ? 0.341 -0.820 8.257 1.00 95.06 72 LYS A CA 1
ATOM 617 C C . LYS A 1 72 ? -0.098 0.382 9.097 1.00 95.06 72 LYS A C 1
ATOM 619 O O . LYS A 1 72 ? -0.531 0.182 10.221 1.00 95.06 72 LYS A O 1
ATOM 624 N N . ALA A 1 73 ? -0.054 1.597 8.548 1.00 92.06 73 ALA A N 1
ATOM 625 C CA . ALA A 1 73 ? -0.529 2.791 9.248 1.00 92.06 73 ALA A CA 1
ATOM 626 C C . ALA A 1 73 ? -2.031 2.709 9.574 1.00 92.06 73 ALA A C 1
ATOM 628 O O . ALA A 1 73 ? -2.428 2.988 10.699 1.00 92.06 73 ALA A O 1
ATOM 629 N N . LYS A 1 74 ? -2.856 2.246 8.624 1.00 88.75 74 LYS A N 1
ATOM 630 C CA . LYS A 1 74 ? -4.288 1.996 8.861 1.00 88.75 74 LYS A CA 1
ATOM 631 C C . LYS A 1 74 ? -4.523 0.961 9.954 1.00 88.75 74 LYS A C 1
ATOM 633 O O . LYS A 1 74 ? -5.422 1.134 10.765 1.00 88.75 74 LYS A O 1
ATOM 638 N N . GLU A 1 75 ? -3.748 -0.119 9.959 1.00 86.94 75 GLU A N 1
ATOM 639 C CA . GLU A 1 75 ? -3.868 -1.149 10.987 1.00 86.94 75 GLU A CA 1
ATOM 640 C C . GLU A 1 75 ? -3.436 -0.609 12.350 1.00 86.94 75 GLU A C 1
ATOM 642 O O . GLU A 1 75 ? -4.132 -0.822 13.325 1.00 86.94 75 GLU A O 1
ATOM 647 N N . GLU A 1 76 ? -2.353 0.163 12.436 1.00 86.69 76 GLU A N 1
ATOM 648 C CA . GLU A 1 76 ? -1.940 0.816 13.685 1.00 86.69 76 GLU A CA 1
ATOM 649 C C . GLU A 1 76 ? -2.998 1.802 14.208 1.00 86.69 76 GLU A C 1
ATOM 651 O O . GLU A 1 76 ? -3.245 1.853 15.413 1.00 86.69 76 GLU A O 1
ATOM 656 N N . GLU A 1 77 ? -3.652 2.565 13.328 1.00 84.56 77 GLU A N 1
ATOM 657 C CA . GLU A 1 77 ? -4.790 3.418 13.691 1.00 84.56 77 GLU A CA 1
ATOM 658 C C . GLU A 1 77 ? -5.984 2.597 14.189 1.00 84.56 77 GLU A C 1
ATOM 660 O O . GLU A 1 77 ? -6.590 2.956 15.198 1.00 84.56 77 GLU A O 1
ATOM 665 N N . LYS A 1 78 ? -6.291 1.471 13.531 1.00 81.12 78 LYS A N 1
ATOM 666 C CA . LYS A 1 78 ? -7.322 0.535 13.992 1.00 81.12 78 LYS A CA 1
ATOM 667 C C . LYS A 1 78 ? -6.973 -0.045 15.354 1.00 81.12 78 LYS A C 1
ATOM 669 O O . LYS A 1 78 ? -7.799 0.028 16.249 1.00 81.12 78 LYS A O 1
ATOM 674 N N . GLN A 1 79 ? -5.749 -0.534 15.544 1.00 80.31 79 GLN A N 1
ATOM 675 C CA . GLN A 1 79 ? -5.269 -1.119 16.798 1.00 80.31 79 GLN A CA 1
ATOM 676 C C . GLN A 1 79 ? -5.368 -0.129 17.962 1.00 80.31 79 GLN A C 1
ATOM 678 O O . GLN A 1 79 ? -5.826 -0.498 19.036 1.00 80.31 79 GLN A O 1
ATOM 683 N N . LYS A 1 80 ? -5.025 1.147 17.743 1.00 83.12 80 LYS A N 1
ATOM 684 C CA . LYS A 1 80 ? -5.202 2.208 18.753 1.00 83.12 80 LYS A CA 1
ATOM 685 C C . LYS A 1 80 ? -6.668 2.482 19.105 1.00 83.12 80 LYS A C 1
ATOM 687 O O . LYS A 1 80 ? -6.934 3.032 20.168 1.00 83.12 80 LYS A O 1
ATOM 692 N N . ARG A 1 81 ? -7.599 2.154 18.209 1.00 82.06 81 ARG A N 1
ATOM 693 C CA . ARG A 1 81 ? -9.047 2.321 18.385 1.00 82.06 81 ARG A CA 1
ATOM 694 C C . ARG A 1 81 ? -9.726 1.087 18.986 1.00 82.06 81 ARG A C 1
ATOM 696 O O . ARG A 1 81 ? -10.864 1.201 19.436 1.00 82.06 81 ARG A O 1
ATOM 703 N N . LEU A 1 82 ? -9.069 -0.073 18.984 1.00 85.06 82 LEU A N 1
ATOM 704 C CA . LEU A 1 82 ? -9.644 -1.292 19.544 1.00 85.06 82 LEU A CA 1
ATOM 705 C C . LEU A 1 82 ? -9.869 -1.142 21.052 1.00 85.06 82 LEU A C 1
ATOM 707 O O . LEU A 1 82 ? -9.034 -0.601 21.775 1.00 85.06 82 LEU A O 1
ATOM 711 N N . GLY A 1 83 ? -11.008 -1.652 21.513 1.00 81.94 83 GLY A N 1
ATOM 712 C CA . GLY A 1 83 ? -11.329 -1.765 22.929 1.00 81.94 83 GLY A CA 1
ATOM 713 C C . GLY A 1 83 ? -10.543 -2.878 23.638 1.00 81.94 83 GLY A C 1
ATOM 714 O O . GLY A 1 83 ? -9.743 -3.580 23.013 1.00 81.94 83 GLY A O 1
ATOM 715 N N . PRO A 1 84 ? -10.788 -3.091 24.943 1.00 86.44 84 PRO A N 1
ATOM 716 C CA . PRO A 1 84 ? -10.034 -4.028 25.790 1.00 86.44 84 PRO A CA 1
ATOM 717 C C . PRO A 1 84 ? -10.015 -5.485 25.288 1.00 86.44 84 PRO A C 1
ATOM 719 O O . PRO A 1 84 ? -9.085 -6.231 25.579 1.00 86.44 84 PRO A O 1
ATOM 722 N N . GLY A 1 85 ? -11.012 -5.899 24.508 1.00 85.12 85 GLY A N 1
ATOM 723 C CA . GLY A 1 85 ? -11.106 -7.215 23.875 1.00 85.12 85 GLY A CA 1
ATOM 724 C C . GLY A 1 85 ? -10.687 -7.246 22.402 1.00 85.12 85 GLY A C 1
ATOM 725 O O . GLY A 1 85 ? -10.988 -8.217 21.710 1.00 85.12 85 GLY A O 1
ATOM 726 N N . GLY A 1 86 ? -10.028 -6.201 21.891 1.00 83.31 86 GLY A N 1
ATOM 727 C CA . GLY A 1 86 ? -9.547 -6.165 20.508 1.00 83.31 86 GLY A CA 1
ATOM 728 C C . GLY A 1 86 ? -10.653 -5.968 19.466 1.00 83.31 86 GLY A C 1
ATOM 729 O O . GLY A 1 86 ? -10.446 -6.274 18.294 1.00 83.31 86 GLY A O 1
ATOM 730 N N . LEU A 1 87 ? -11.833 -5.494 19.880 1.00 85.19 87 LEU A N 1
ATOM 731 C CA . LEU A 1 87 ? -12.950 -5.174 18.991 1.00 85.19 87 LEU A CA 1
ATOM 732 C C . LEU A 1 87 ? -13.072 -3.663 18.809 1.00 85.19 87 LEU A C 1
ATOM 734 O O . LEU A 1 87 ? -12.918 -2.901 19.760 1.00 85.19 87 LEU A O 1
ATOM 738 N N . ASP A 1 88 ? -13.389 -3.234 17.592 1.00 87.62 88 ASP A N 1
ATOM 739 C CA . ASP A 1 88 ? -13.630 -1.828 17.288 1.00 87.62 88 ASP A CA 1
ATOM 740 C C . ASP A 1 88 ? -15.053 -1.421 17.733 1.00 87.62 88 ASP A C 1
ATOM 742 O O . ASP A 1 88 ? -16.023 -2.049 17.288 1.00 87.62 88 ASP A O 1
ATOM 746 N N . PRO A 1 89 ? -15.214 -0.381 18.578 1.00 86.62 89 PRO A N 1
ATOM 747 C CA . PRO A 1 89 ? -16.523 0.089 19.034 1.00 86.62 89 PRO A CA 1
ATOM 748 C C . PRO A 1 89 ? -17.511 0.373 17.901 1.00 86.62 89 PRO A C 1
ATOM 750 O O . PRO A 1 89 ? -18.706 0.122 18.052 1.00 86.62 89 PRO A O 1
ATOM 753 N N . VAL A 1 90 ? -17.038 0.878 16.758 1.00 88.25 90 VAL A N 1
ATOM 754 C CA . VAL A 1 90 ? -17.926 1.232 15.642 1.00 88.25 90 VAL A CA 1
ATOM 755 C C . VAL A 1 90 ? -18.302 0.019 14.813 1.00 88.25 90 VAL A C 1
ATOM 757 O O . VAL A 1 90 ? -19.466 -0.103 14.448 1.00 88.25 90 VAL A O 1
ATOM 760 N N . GLU A 1 91 ? -17.382 -0.921 14.586 1.00 88.81 91 GLU A N 1
ATOM 761 C CA . GLU A 1 91 ? -17.740 -2.180 13.919 1.00 88.81 91 GLU A CA 1
ATOM 762 C C . GLU A 1 91 ? -18.730 -2.989 14.773 1.00 88.81 91 GLU A C 1
ATOM 764 O O . GLU A 1 91 ? -19.665 -3.600 14.248 1.00 88.81 91 GLU A O 1
ATOM 769 N N . VAL A 1 92 ? -18.572 -2.967 16.105 1.00 89.31 92 VAL A N 1
ATOM 770 C CA . VAL A 1 92 ? -19.556 -3.566 17.012 1.00 89.31 92 VAL A CA 1
ATOM 771 C C . VAL A 1 92 ? -20.887 -2.840 16.895 1.00 89.31 92 VAL A C 1
ATOM 773 O O . VAL A 1 92 ? -21.872 -3.512 16.599 1.00 89.31 92 VAL A O 1
ATOM 776 N N . PHE A 1 93 ? -20.919 -1.513 17.037 1.00 88.88 93 PHE A N 1
ATOM 777 C CA . PHE A 1 93 ? -22.145 -0.717 16.951 1.00 88.88 93 PHE A CA 1
ATOM 778 C C . PHE A 1 93 ? -22.914 -0.943 15.638 1.00 88.88 93 PHE A C 1
ATOM 780 O O . PHE A 1 93 ? -24.107 -1.238 15.677 1.00 88.88 93 PHE A O 1
ATOM 787 N N . GLU A 1 94 ? -22.244 -0.913 14.484 1.00 90.94 94 GLU A N 1
ATOM 788 C CA . GLU A 1 94 ? -22.870 -1.145 13.172 1.00 90.94 94 GLU A CA 1
ATOM 789 C C . GLU A 1 94 ? -23.416 -2.572 13.011 1.00 90.94 94 GLU A C 1
ATOM 791 O O . GLU A 1 94 ? -24.419 -2.782 12.331 1.00 90.94 94 GLU A O 1
ATOM 796 N N . SER A 1 95 ? -22.791 -3.557 13.662 1.00 91.44 95 SER A N 1
ATOM 797 C CA . SER A 1 95 ? -23.242 -4.955 13.627 1.00 91.44 95 SER A CA 1
ATOM 798 C C . SER A 1 95 ? -24.371 -5.285 14.613 1.00 91.44 95 SER A C 1
ATOM 800 O O . SER A 1 95 ? -24.909 -6.396 14.573 1.00 91.44 95 SER A O 1
ATOM 802 N N . LEU A 1 96 ? -24.706 -4.368 15.529 1.00 89.81 96 LEU A N 1
ATOM 803 C CA . LEU A 1 96 ? -25.777 -4.578 16.501 1.00 89.81 96 LEU A CA 1
ATOM 804 C C . LEU A 1 96 ? -27.165 -4.495 15.839 1.00 89.81 96 LEU A C 1
ATOM 806 O O . LEU A 1 96 ? -27.361 -3.756 14.878 1.00 89.81 96 LEU A O 1
ATOM 810 N N . PRO A 1 97 ? -28.170 -5.205 16.379 1.00 91.50 97 PRO A N 1
ATOM 811 C CA . PRO A 1 97 ? -29.565 -5.008 15.999 1.00 91.50 97 PRO A CA 1
ATOM 812 C C . PRO A 1 97 ? -30.017 -3.555 16.207 1.00 91.50 97 PRO A C 1
ATOM 814 O O . PRO A 1 97 ? -29.672 -2.942 17.217 1.00 91.50 97 PRO A O 1
ATOM 817 N N . THR A 1 98 ? -30.873 -3.039 15.318 1.00 90.62 98 THR A N 1
ATOM 818 C CA . THR A 1 98 ? -31.384 -1.652 15.357 1.00 90.62 98 THR A CA 1
ATOM 819 C C . THR A 1 98 ? -31.985 -1.276 16.714 1.00 90.62 98 THR A C 1
ATOM 821 O O . THR A 1 98 ? -31.714 -0.199 17.230 1.00 90.62 98 THR A O 1
ATOM 824 N N . ASN A 1 99 ? -32.709 -2.201 17.357 1.00 88.69 99 ASN A N 1
ATOM 825 C CA . ASN A 1 99 ? -33.273 -1.982 18.695 1.00 88.69 99 ASN A CA 1
ATOM 826 C C . ASN A 1 99 ? -32.196 -1.679 19.751 1.00 88.69 99 ASN A C 1
ATOM 828 O O . ASN A 1 99 ? -32.433 -0.880 20.647 1.00 88.69 99 ASN A O 1
ATOM 832 N N . LEU A 1 100 ? -31.023 -2.319 19.662 1.00 87.38 100 LEU A N 1
ATOM 833 C CA . LEU A 1 100 ? -29.904 -2.064 20.571 1.00 87.38 100 LEU A CA 1
ATOM 834 C C . LEU A 1 100 ? -29.142 -0.796 20.182 1.00 87.38 100 LEU A C 1
ATOM 836 O O . LEU A 1 100 ? -28.762 -0.043 21.073 1.00 87.38 100 LEU A O 1
ATOM 840 N N . GLN A 1 101 ? -28.962 -0.529 18.884 1.00 90.62 101 GLN A N 1
ATOM 841 C CA . GLN A 1 101 ? -28.360 0.721 18.400 1.00 90.62 101 GLN A CA 1
ATOM 842 C C . GLN A 1 101 ? -29.112 1.942 18.944 1.00 90.62 101 GLN A C 1
ATOM 844 O O . GLN A 1 101 ? -28.493 2.833 19.524 1.00 90.62 101 GLN A O 1
ATOM 849 N N . GLU A 1 102 ? -30.447 1.930 18.874 1.00 89.81 102 GLU A N 1
ATOM 850 C CA . GLU A 1 102 ? -31.282 3.012 19.402 1.00 89.81 102 GLU A CA 1
ATOM 851 C C . GLU A 1 102 ? -31.107 3.233 20.913 1.00 89.81 102 GLU A C 1
ATOM 853 O O . GLU A 1 102 ? -31.142 4.376 21.371 1.00 89.81 102 GLU A O 1
ATOM 858 N N . CYS A 1 103 ? -30.900 2.170 21.699 1.00 89.38 103 CYS A N 1
ATOM 859 C CA . CYS A 1 103 ? -30.643 2.292 23.137 1.00 89.38 103 CYS A CA 1
ATOM 860 C C . CYS A 1 103 ? -29.347 3.068 23.418 1.00 89.38 103 CYS A C 1
ATOM 862 O O . CYS A 1 103 ? -29.315 3.908 24.320 1.00 89.38 103 CYS A O 1
ATOM 864 N N . PHE A 1 104 ? -28.292 2.821 22.633 1.00 87.56 104 PHE A N 1
ATOM 865 C CA . PHE A 1 104 ? -27.010 3.522 22.755 1.00 87.56 104 PHE A CA 1
ATOM 866 C C . PHE A 1 104 ? -27.071 4.954 22.204 1.00 87.56 104 PHE A C 1
ATOM 868 O O . PHE A 1 104 ? -26.502 5.859 22.815 1.00 87.56 104 PHE A O 1
ATOM 875 N N . GLU A 1 105 ? -27.810 5.192 21.116 1.00 90.06 105 GLU A N 1
ATOM 876 C CA . GLU A 1 105 ? -28.040 6.541 20.574 1.00 90.06 105 GLU A CA 1
ATOM 877 C C . GLU A 1 105 ? -28.799 7.434 21.561 1.00 90.06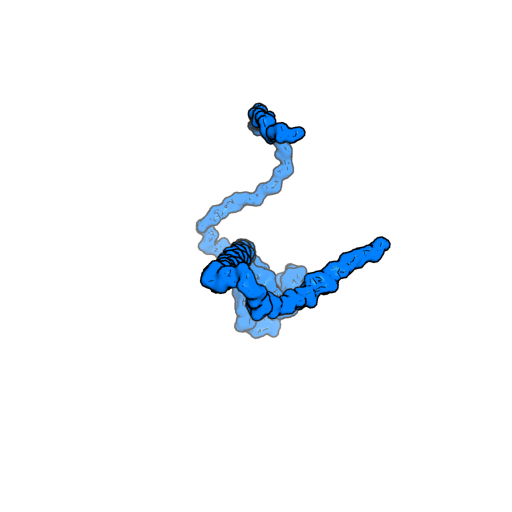 105 GLU A C 1
ATOM 879 O O . GLU A 1 105 ? -28.420 8.584 21.791 1.00 90.06 105 GLU A O 1
ATOM 884 N N . LYS A 1 106 ? -29.850 6.889 22.187 1.00 89.75 106 LYS A N 1
ATOM 885 C CA . LYS A 1 106 ? -30.666 7.587 23.192 1.00 89.75 106 LYS A CA 1
ATOM 886 C C . LYS A 1 106 ? -30.007 7.624 24.574 1.00 89.75 106 LYS A C 1
ATOM 888 O O . LYS A 1 106 ? -30.476 8.360 25.438 1.00 89.75 106 LYS A O 1
ATOM 893 N N . LYS A 1 107 ? -28.922 6.864 24.777 1.00 85.00 107 LYS A N 1
ATOM 894 C CA . LYS A 1 107 ? -28.233 6.672 26.066 1.00 85.00 107 LYS A CA 1
ATOM 895 C C . LYS A 1 107 ? -29.188 6.236 27.187 1.00 85.00 107 LYS A C 1
ATOM 897 O O . LYS A 1 107 ? -29.020 6.628 28.341 1.00 85.00 107 LYS A O 1
ATOM 902 N N . ASP A 1 108 ? -30.191 5.432 26.840 1.00 89.44 108 ASP A N 1
ATOM 903 C CA . ASP A 1 108 ? -31.242 4.997 27.759 1.00 89.44 108 ASP A CA 1
ATOM 904 C C . ASP A 1 108 ? -30.962 3.576 28.272 1.00 89.44 108 ASP A C 1
ATOM 906 O O . ASP A 1 108 ? -31.144 2.570 27.579 1.00 89.44 108 ASP A O 1
ATOM 910 N N . VAL A 1 109 ? -30.498 3.506 29.521 1.00 85.44 109 VAL A N 1
ATOM 911 C CA . VAL A 1 109 ? -30.144 2.255 30.205 1.00 85.44 109 VAL A CA 1
ATOM 912 C C . VAL A 1 109 ? -31.383 1.425 30.559 1.00 85.44 109 VAL A C 1
ATOM 914 O O . VAL A 1 109 ? -31.307 0.196 30.633 1.00 85.44 109 VAL A O 1
ATOM 917 N N . GLU A 1 110 ? -32.530 2.061 30.789 1.00 88.06 110 GLU A N 1
ATOM 918 C CA . GLU A 1 110 ? -33.772 1.361 31.130 1.00 88.06 110 GLU A CA 1
ATOM 919 C C . GLU A 1 110 ? -34.370 0.698 29.893 1.00 88.06 110 GLU A C 1
ATOM 921 O O . GLU A 1 110 ? -34.775 -0.472 29.934 1.00 88.06 110 GLU A O 1
ATOM 926 N N . LEU A 1 111 ? -34.332 1.410 28.765 1.00 88.50 111 LEU A N 1
ATOM 927 C CA . LEU A 1 111 ? -34.698 0.858 27.469 1.00 88.50 111 LEU A CA 1
ATOM 928 C C . LEU A 1 111 ? -33.794 -0.325 27.104 1.00 88.50 111 LEU A C 1
ATOM 930 O O . LEU A 1 111 ? -34.298 -1.371 26.695 1.00 88.50 111 LEU A O 1
ATOM 934 N N . LEU A 1 112 ? -32.483 -0.213 27.346 1.00 88.19 112 LEU A N 1
ATOM 935 C CA . LEU A 1 112 ? -31.533 -1.302 27.112 1.00 88.19 112 LEU A CA 1
ATOM 936 C C . LEU A 1 112 ? -31.899 -2.565 27.906 1.00 88.19 112 LEU A C 1
ATOM 938 O O . LEU A 1 112 ? -32.006 -3.642 27.324 1.00 88.19 112 LEU A O 1
ATOM 942 N N . LYS A 1 113 ? -32.157 -2.442 29.214 1.00 88.12 113 LYS A N 1
ATOM 943 C CA . LYS A 1 113 ? -32.572 -3.576 30.062 1.00 88.12 113 LYS A CA 1
ATOM 944 C C . LYS A 1 113 ? -33.878 -4.207 29.579 1.00 88.12 113 LYS A C 1
ATOM 946 O O . LYS A 1 113 ? -33.995 -5.428 29.547 1.00 88.12 113 LYS A O 1
ATOM 951 N N . THR A 1 114 ? -34.841 -3.383 29.171 1.00 91.00 114 THR A N 1
ATOM 952 C CA . THR A 1 114 ? -36.136 -3.849 28.653 1.00 91.00 114 THR A CA 1
ATOM 953 C C . THR A 1 114 ? -35.959 -4.649 27.363 1.00 91.00 114 THR A C 1
ATOM 955 O O . THR A 1 114 ? -36.517 -5.737 27.219 1.00 91.00 114 THR A O 1
ATOM 958 N N . VAL A 1 115 ? -35.127 -4.142 26.450 1.00 88.88 115 VAL A N 1
ATOM 959 C CA . VAL A 1 115 ? -34.793 -4.804 25.187 1.00 88.88 115 VAL A CA 1
ATOM 960 C C . VAL A 1 115 ? -34.056 -6.123 25.443 1.00 88.88 115 VAL A C 1
ATOM 962 O O . VAL A 1 115 ? -34.421 -7.130 24.835 1.00 88.88 115 VAL A O 1
ATOM 965 N N . LEU A 1 116 ? -33.113 -6.162 26.397 1.00 86.62 116 LEU A N 1
ATOM 966 C CA . LEU A 1 116 ? -32.434 -7.398 26.814 1.00 86.62 116 LEU A CA 1
ATOM 967 C C . LEU A 1 116 ? -33.397 -8.450 27.378 1.00 86.62 116 LEU A C 1
ATOM 969 O O . LEU A 1 116 ? -33.273 -9.619 27.036 1.00 86.62 116 LEU A O 1
AT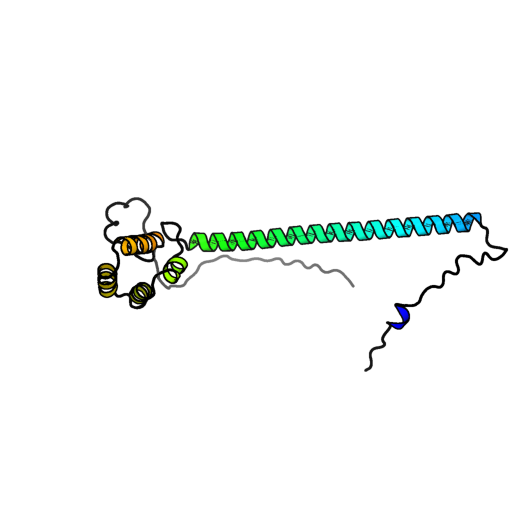OM 973 N N . CYS A 1 117 ? -34.371 -8.054 28.198 1.00 88.44 117 CYS A N 1
ATOM 974 C CA . CYS A 1 117 ? -35.365 -8.985 28.739 1.00 88.44 117 CYS A CA 1
ATOM 975 C C . CYS A 1 117 ? -36.342 -9.518 27.677 1.00 88.44 117 CYS A C 1
ATOM 977 O O . CYS A 1 117 ? -36.948 -10.567 27.880 1.00 88.44 117 CYS A O 1
ATOM 979 N N . SER A 1 118 ? -36.538 -8.790 26.573 1.00 88.44 118 SER A N 1
ATOM 980 C CA . SER A 1 118 ? -37.453 -9.192 25.496 1.00 88.44 118 SER A CA 1
ATOM 981 C C . SER A 1 118 ? -36.840 -10.170 24.487 1.00 88.44 118 SER A C 1
ATOM 983 O O . SER A 1 118 ? -37.581 -10.837 23.765 1.00 88.44 118 SER A O 1
ATOM 985 N N . MET A 1 119 ? -35.507 -10.239 24.413 1.00 83.50 119 MET A N 1
ATOM 986 C CA . MET A 1 119 ? -34.775 -11.070 23.453 1.00 83.50 119 MET A CA 1
ATOM 987 C C . MET A 1 119 ? -34.267 -12.372 24.081 1.00 83.50 119 MET A C 1
ATOM 989 O O . MET A 1 119 ? -34.363 -12.578 25.288 1.00 83.50 119 MET A O 1
ATOM 993 N N . ASP A 1 120 ? -33.711 -13.257 23.250 1.00 92.56 120 ASP A N 1
ATOM 994 C CA . ASP A 1 120 ? -33.118 -14.504 23.730 1.00 92.56 120 ASP A CA 1
ATOM 995 C C . ASP A 1 120 ? -31.915 -14.212 24.651 1.00 92.56 120 ASP A C 1
ATOM 997 O O . ASP A 1 120 ? -31.025 -13.443 24.260 1.00 92.56 120 ASP A O 1
ATOM 1001 N N . PRO A 1 121 ? -31.847 -14.820 25.851 1.00 90.19 121 PRO A N 1
ATOM 1002 C CA . PRO A 1 121 ? -30.749 -14.600 26.790 1.00 90.19 121 PRO A CA 1
ATOM 1003 C C . PRO A 1 121 ? -29.368 -14.900 26.188 1.00 90.19 121 PRO A C 1
ATOM 1005 O O . PRO A 1 121 ? -28.415 -14.181 26.479 1.00 90.19 121 PRO A O 1
ATOM 1008 N N . GLN A 1 122 ? -29.241 -15.889 25.297 1.00 90.56 122 GLN A N 1
ATOM 1009 C CA . GLN A 1 122 ? -27.960 -16.214 24.656 1.00 90.56 122 GLN A CA 1
ATOM 1010 C C . GLN A 1 122 ? -27.513 -15.114 23.689 1.00 90.56 122 GLN A C 1
ATOM 1012 O O . GLN A 1 122 ? -26.329 -14.780 23.600 1.00 90.56 122 GLN A O 1
ATOM 1017 N N . GLN A 1 123 ? -28.464 -14.525 22.964 1.00 88.25 123 GLN A N 1
ATOM 1018 C CA . GLN A 1 123 ? -28.191 -13.428 22.043 1.00 88.25 123 GLN A CA 1
ATOM 1019 C C . GLN A 1 123 ? -27.864 -12.135 22.804 1.00 88.25 123 GLN A C 1
ATOM 1021 O O . GLN A 1 123 ? -26.961 -11.395 22.405 1.00 88.25 123 GLN A O 1
ATOM 1026 N N . ALA A 1 124 ? -28.554 -11.891 23.919 1.00 88.75 124 ALA A N 1
ATOM 1027 C CA . ALA A 1 124 ? -28.276 -10.774 24.811 1.00 88.75 124 ALA A CA 1
ATOM 1028 C C . ALA A 1 124 ? -26.845 -10.843 25.367 1.00 88.75 124 ALA A C 1
ATOM 1030 O O . ALA A 1 124 ? -26.106 -9.864 25.273 1.00 88.75 124 ALA A O 1
ATOM 1031 N N . GLU A 1 125 ? -26.423 -12.007 25.870 1.00 89.12 125 GLU A N 1
ATOM 1032 C CA . GLU A 1 125 ? -25.052 -12.232 26.344 1.00 89.12 125 GLU A CA 1
ATOM 1033 C C . GLU A 1 125 ? -24.018 -12.054 25.228 1.00 89.12 125 GLU A C 1
ATOM 1035 O O . GLU A 1 125 ? -22.997 -11.395 25.431 1.00 89.12 125 GLU A O 1
ATOM 1040 N N . TYR A 1 126 ? -24.292 -12.588 24.033 1.00 92.31 126 TYR A N 1
ATOM 1041 C CA . TYR A 1 126 ? -23.407 -12.450 22.876 1.00 92.31 126 TYR A CA 1
ATOM 1042 C C . TYR A 1 126 ? -23.154 -10.979 22.512 1.00 92.31 126 TYR A C 1
ATOM 1044 O O . TYR A 1 126 ? -22.002 -10.569 22.344 1.00 92.31 126 TYR A O 1
ATOM 1052 N N . HIS A 1 127 ? -24.211 -10.168 22.410 1.00 90.94 127 HIS A N 1
ATOM 1053 C CA . HIS A 1 127 ? -24.077 -8.748 22.089 1.00 90.94 127 HIS A CA 1
ATOM 1054 C C . HIS A 1 127 ? -23.473 -7.951 23.250 1.00 90.94 127 HIS A C 1
ATOM 1056 O O . HIS A 1 127 ? -22.593 -7.127 23.013 1.00 90.94 127 HIS A O 1
ATOM 1062 N N . MET A 1 128 ? -23.867 -8.229 24.497 1.00 89.25 128 MET A N 1
ATOM 1063 C CA . MET A 1 128 ? -23.357 -7.513 25.670 1.00 89.25 128 MET A CA 1
ATOM 1064 C C . MET A 1 128 ? -21.861 -7.748 25.876 1.00 89.25 128 MET A C 1
ATOM 1066 O O . MET A 1 128 ? -21.110 -6.799 26.089 1.00 89.25 128 MET A O 1
ATOM 1070 N N . LYS A 1 129 ? -21.402 -8.995 25.721 1.00 89.88 129 LYS A N 1
ATOM 1071 C CA . LYS A 1 129 ? -19.978 -9.326 25.781 1.00 89.88 129 LYS A CA 1
ATOM 1072 C C . LYS A 1 129 ? -19.179 -8.537 24.743 1.00 89.88 129 LYS A C 1
ATOM 1074 O O . LYS A 1 129 ? -18.152 -7.964 25.077 1.00 89.88 129 LYS A O 1
ATOM 1079 N N . ARG A 1 130 ? -19.684 -8.421 23.509 1.00 90.62 130 ARG A N 1
ATOM 1080 C CA . ARG A 1 130 ? -19.040 -7.616 22.457 1.00 90.62 130 ARG A CA 1
ATOM 1081 C C . ARG A 1 130 ? -19.043 -6.120 22.761 1.00 90.62 130 ARG A C 1
ATOM 1083 O O . ARG A 1 130 ? -18.070 -5.446 22.435 1.00 90.62 130 ARG A O 1
ATOM 1090 N N . CYS A 1 131 ? -20.101 -5.592 23.374 1.00 90.25 131 CYS A N 1
ATOM 1091 C CA . CYS A 1 131 ? -20.144 -4.193 23.805 1.00 90.25 131 CYS A CA 1
ATOM 1092 C C . CYS A 1 131 ? -19.100 -3.905 24.893 1.00 90.25 131 CYS A C 1
ATOM 1094 O O . CYS A 1 131 ? -18.455 -2.863 24.849 1.00 90.25 131 CYS A O 1
ATOM 1096 N N . VAL A 1 132 ? -18.885 -4.841 25.821 1.00 89.88 132 VAL A N 1
ATOM 1097 C CA . VAL A 1 132 ? -17.845 -4.727 26.857 1.00 89.88 132 VAL A CA 1
ATOM 1098 C C . VAL A 1 132 ? -16.446 -4.882 26.260 1.00 89.88 132 VAL A C 1
ATOM 1100 O O . VAL A 1 132 ? -15.580 -4.043 26.488 1.00 89.88 132 VAL A O 1
ATOM 1103 N N . ASP A 1 133 ? -16.235 -5.898 25.425 1.00 88.62 133 ASP A N 1
ATOM 1104 C CA . ASP A 1 133 ? -14.950 -6.179 24.775 1.00 88.62 133 ASP A CA 1
ATOM 1105 C C . ASP A 1 133 ? -14.533 -5.055 23.802 1.00 88.62 133 ASP A C 1
ATOM 1107 O O . ASP A 1 133 ? -13.348 -4.798 23.606 1.00 88.62 133 ASP A O 1
ATOM 1111 N N . SER A 1 134 ? -15.486 -4.333 23.210 1.00 89.06 134 SER A N 1
ATOM 1112 C CA . SER A 1 134 ? -15.198 -3.135 22.406 1.00 89.06 134 SER A CA 1
ATOM 1113 C C . SER A 1 134 ? -15.100 -1.844 23.218 1.00 89.06 134 SER A C 1
ATOM 1115 O O . SER A 1 134 ? -14.731 -0.817 22.663 1.00 89.06 134 SER A O 1
ATOM 1117 N N . GLY A 1 135 ? -15.412 -1.862 24.517 1.00 86.12 135 GLY A N 1
ATOM 1118 C CA . GLY A 1 135 ? -15.438 -0.661 25.359 1.00 86.12 135 GLY A CA 1
ATOM 1119 C C . GLY A 1 135 ? -16.628 0.273 25.094 1.00 86.12 135 GLY A C 1
ATOM 1120 O O . GLY A 1 135 ? -16.655 1.386 25.613 1.00 86.12 135 GLY A O 1
ATOM 1121 N N . LEU A 1 136 ? -17.624 -0.164 24.312 1.00 87.44 136 LEU A N 1
ATOM 1122 C CA . LEU A 1 136 ? -18.887 0.551 24.093 1.00 87.44 136 LEU A CA 1
ATOM 1123 C C . LEU A 1 136 ? -19.763 0.575 25.361 1.00 87.44 136 LEU A C 1
ATOM 1125 O O . LEU A 1 136 ? -20.584 1.475 25.535 1.00 87.44 136 LEU A O 1
ATOM 1129 N N . TRP A 1 137 ? -19.589 -0.411 26.245 1.00 86.81 137 TRP A N 1
ATOM 1130 C CA . TRP A 1 137 ? -20.292 -0.524 27.520 1.00 86.81 137 TRP A CA 1
ATOM 1131 C C . TRP A 1 137 ? -19.325 -0.872 28.653 1.00 86.81 137 TRP A C 1
ATOM 1133 O O . TRP A 1 137 ? -18.530 -1.801 28.528 1.00 86.81 137 TRP A O 1
ATOM 1143 N N . VAL A 1 138 ? -19.429 -0.162 29.775 1.00 81.75 138 VAL A N 1
ATOM 1144 C CA . VAL A 1 138 ? -18.671 -0.455 30.998 1.00 81.75 138 VAL A CA 1
ATOM 1145 C C . VAL A 1 138 ? -19.610 -1.140 31.981 1.00 81.75 138 VAL A C 1
ATOM 1147 O O . VAL A 1 138 ? -20.638 -0.580 32.364 1.00 81.75 138 VAL A O 1
ATOM 1150 N N . ASP A 1 139 ? -19.279 -2.370 32.368 1.00 77.56 139 ASP A N 1
ATOM 1151 C CA . ASP A 1 139 ? -20.007 -3.068 33.421 1.00 77.56 139 ASP A CA 1
ATOM 1152 C C . ASP A 1 139 ? -19.413 -2.684 34.782 1.00 77.56 139 ASP A C 1
ATOM 1154 O O . ASP A 1 139 ? -18.348 -3.171 35.161 1.00 77.56 139 ASP A O 1
ATOM 1158 N N . ASN A 1 140 ? -20.116 -1.821 35.523 1.00 62.84 140 ASN A N 1
ATOM 1159 C CA . ASN A 1 140 ? -19.707 -1.316 36.845 1.00 62.84 140 ASN A CA 1
ATOM 1160 C C . ASN A 1 140 ? -19.485 -2.432 37.896 1.00 62.84 140 ASN A C 1
ATOM 1162 O O . ASN A 1 140 ? -19.075 -2.160 39.022 1.00 62.84 140 ASN A O 1
ATOM 1166 N N . ALA A 1 141 ? -19.800 -3.692 37.578 1.00 57.25 141 ALA A N 1
ATOM 1167 C CA . ALA A 1 141 ? -19.549 -4.844 38.438 1.00 57.25 141 ALA A CA 1
ATOM 1168 C C . ALA A 1 141 ? -18.077 -5.316 38.441 1.00 57.25 141 ALA A C 1
ATOM 1170 O O . ALA A 1 141 ? -17.682 -6.031 39.362 1.00 57.25 141 ALA A O 1
ATOM 1171 N N . ARG A 1 142 ? -17.264 -4.942 37.439 1.00 52.66 142 ARG A N 1
ATOM 1172 C CA . ARG A 1 142 ? -15.855 -5.376 37.305 1.00 52.66 142 ARG A CA 1
ATOM 1173 C C . ARG A 1 142 ? -14.838 -4.482 38.027 1.00 52.66 142 ARG A C 1
ATOM 1175 O O . ARG A 1 142 ? -13.732 -4.941 38.297 1.00 52.66 142 ARG A O 1
ATOM 1182 N N . ASP A 1 143 ? -15.230 -3.277 38.437 1.00 50.00 143 ASP A N 1
ATOM 1183 C CA . ASP A 1 143 ? -14.354 -2.248 39.030 1.00 50.00 143 ASP A CA 1
ATOM 1184 C C . ASP A 1 143 ? -13.803 -2.569 40.441 1.00 50.00 143 ASP A C 1
ATOM 1186 O O . ASP A 1 143 ? -13.216 -1.706 41.086 1.00 50.00 143 ASP A O 1
ATOM 1190 N N . GLN A 1 144 ? -13.963 -3.793 40.959 1.00 44.56 144 GLN A N 1
ATOM 11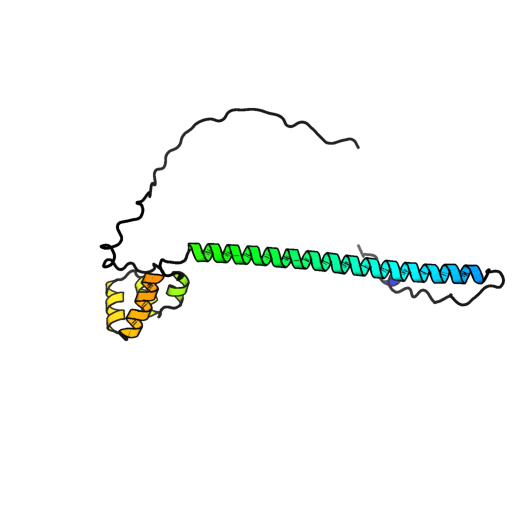91 C CA . GLN A 1 144 ? -13.414 -4.193 42.267 1.00 44.56 144 GLN A CA 1
ATOM 1192 C C . GLN A 1 144 ? -12.183 -5.114 42.192 1.00 44.56 144 GLN A C 1
ATOM 1194 O O . GLN A 1 144 ? -11.746 -5.597 43.236 1.00 44.56 144 GLN A O 1
ATOM 1199 N N . GLN A 1 145 ? -11.624 -5.402 41.007 1.00 40.84 145 GLN A N 1
ATOM 1200 C CA . GLN A 1 145 ? -10.504 -6.359 40.886 1.00 40.84 145 GLN A CA 1
ATOM 1201 C C . GLN A 1 145 ? -9.269 -5.894 40.099 1.00 40.84 145 GLN A C 1
ATOM 1203 O O . GLN A 1 145 ? -8.299 -6.643 40.060 1.00 40.84 145 GLN A O 1
ATOM 1208 N N . GLU A 1 146 ? -9.232 -4.680 39.546 1.00 42.28 146 GLU A N 1
ATOM 1209 C CA . GLU A 1 146 ? -8.062 -4.190 38.790 1.00 42.28 146 GLU A CA 1
ATOM 1210 C C . GLU A 1 146 ? -7.581 -2.814 39.295 1.00 42.28 146 GLU A C 1
ATOM 1212 O O . GLU A 1 146 ? -7.365 -1.879 38.530 1.00 42.28 146 GLU A O 1
ATOM 1217 N N . GLU A 1 147 ? -7.386 -2.681 40.612 1.00 40.56 147 GLU A N 1
ATOM 1218 C CA . GLU A 1 147 ? -6.381 -1.750 41.142 1.00 40.56 147 GLU A CA 1
ATOM 1219 C C . GLU A 1 147 ? -5.009 -2.424 41.021 1.00 40.56 147 GLU A C 1
ATOM 1221 O O . GLU A 1 147 ? -4.638 -3.205 41.886 1.00 40.56 147 GLU A O 1
ATOM 1226 N N . ASP A 1 148 ? -4.304 -2.181 39.915 1.00 33.34 148 ASP A N 1
ATOM 1227 C CA . ASP A 1 148 ? -2.833 -2.146 39.835 1.00 33.34 148 ASP A CA 1
ATOM 1228 C C . ASP A 1 148 ? -2.429 -1.763 38.400 1.00 33.34 148 ASP A C 1
ATOM 1230 O O . ASP A 1 148 ? -2.254 -2.620 37.533 1.00 33.34 148 ASP A O 1
ATOM 1234 N N . GLY A 1 149 ? -2.290 -0.460 38.117 1.00 34.19 149 GLY A N 1
ATOM 1235 C CA . GLY A 1 149 ? -1.770 -0.036 36.810 1.00 34.19 149 GLY A CA 1
ATOM 1236 C C . GLY A 1 149 ? -1.994 1.409 36.376 1.00 34.19 149 GLY A C 1
ATOM 1237 O O . GLY A 1 149 ? -2.395 1.638 35.245 1.00 34.19 149 GLY A O 1
ATOM 1238 N N . GLU A 1 150 ? -1.666 2.360 37.249 1.00 27.80 150 GLU A N 1
ATOM 1239 C CA . GLU A 1 150 ? -1.311 3.750 36.915 1.00 27.80 150 GLU A CA 1
ATOM 1240 C C . GLU A 1 150 ? -2.432 4.733 36.507 1.00 27.80 150 GLU A C 1
ATOM 1242 O O . GLU A 1 150 ? -2.898 4.860 35.377 1.00 27.80 150 GLU A O 1
ATOM 1247 N N . SER A 1 151 ? -2.785 5.502 37.533 1.00 27.97 151 SER A N 1
ATOM 1248 C CA . SER A 1 151 ? -3.617 6.694 37.588 1.00 27.97 151 SER A CA 1
ATOM 1249 C C . SER A 1 151 ? -3.287 7.786 36.553 1.00 27.97 151 SER A C 1
ATOM 1251 O O . SER A 1 151 ? -2.162 8.268 36.464 1.00 27.97 151 SER A O 1
ATOM 1253 N N . SER A 1 152 ? -4.343 8.234 35.867 1.00 31.31 152 SER A N 1
ATOM 1254 C CA . SER A 1 152 ? -4.732 9.627 35.586 1.00 31.31 152 SER A CA 1
ATOM 1255 C C . SER A 1 152 ? -3.660 10.697 35.334 1.00 31.31 152 SER A C 1
ATOM 1257 O O . SER A 1 152 ? -2.962 11.132 36.245 1.00 31.31 152 SER A O 1
ATOM 1259 N N . SER A 1 153 ? -3.799 11.394 34.202 1.00 26.95 153 SER A N 1
ATOM 1260 C CA . SER A 1 153 ? -4.011 12.847 34.293 1.00 26.95 153 SER A CA 1
ATOM 1261 C C . SER A 1 153 ? -4.865 13.375 33.139 1.00 26.95 153 SER A C 1
ATOM 1263 O O . SER A 1 153 ? -4.472 13.396 31.978 1.00 26.95 153 SER A O 1
ATOM 1265 N N . ASN A 1 154 ? -6.064 13.826 33.498 1.00 33.84 154 ASN A N 1
ATOM 1266 C CA . ASN A 1 154 ? -6.827 14.795 32.733 1.00 33.84 154 ASN A CA 1
ATOM 1267 C C . ASN A 1 154 ? -6.492 16.155 33.365 1.00 33.84 154 ASN A C 1
ATOM 1269 O O . ASN A 1 154 ? -6.839 16.386 34.523 1.00 33.84 154 ASN A O 1
ATOM 1273 N N . VAL A 1 155 ? -5.794 17.033 32.646 1.00 32.19 155 VAL A N 1
ATOM 1274 C CA . VAL A 1 155 ? -5.620 18.440 33.035 1.00 32.19 155 VAL A CA 1
ATOM 1275 C C . VAL A 1 155 ? -6.034 19.296 31.847 1.00 32.19 155 VAL A C 1
ATOM 1277 O O . VAL A 1 155 ? -5.304 19.412 30.869 1.00 32.19 155 VAL A O 1
ATOM 1280 N N . ASN A 1 156 ? -7.215 19.901 31.954 1.00 33.34 156 ASN A N 1
ATOM 1281 C CA . ASN A 1 156 ? -7.500 21.154 31.271 1.00 33.34 156 ASN A CA 1
ATOM 1282 C C . ASN A 1 156 ? -7.149 22.285 32.240 1.00 33.34 156 ASN A C 1
ATOM 1284 O O . ASN A 1 156 ? -7.798 22.409 33.277 1.00 33.34 156 ASN A O 1
ATOM 1288 N N . THR A 1 157 ? -6.181 23.121 31.874 1.00 29.14 157 THR A N 1
ATOM 1289 C CA . THR A 1 157 ? -6.078 24.515 32.327 1.00 29.14 157 THR A CA 1
ATOM 1290 C C . THR A 1 157 ? -5.438 25.341 31.215 1.00 29.14 157 THR A C 1
ATOM 1292 O O . THR A 1 157 ? -4.282 25.111 30.864 1.00 29.14 157 THR A O 1
ATOM 1295 N N . ASP A 1 158 ? -6.201 26.292 30.677 1.00 31.22 158 ASP A N 1
ATOM 1296 C CA . ASP A 1 158 ? -5.708 27.422 29.888 1.00 31.22 158 ASP A CA 1
ATOM 1297 C C . ASP A 1 158 ? -4.713 28.267 30.706 1.00 31.22 158 ASP A C 1
ATOM 1299 O O . ASP A 1 158 ? -4.931 28.488 31.900 1.00 31.22 158 ASP A O 1
ATOM 1303 N N . GLY A 1 159 ? -3.663 28.795 30.065 1.00 31.09 159 GLY A N 1
ATOM 1304 C CA . GLY A 1 159 ? -2.773 2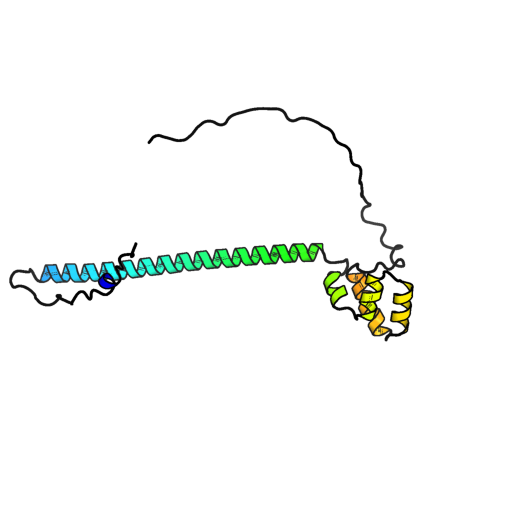9.784 30.686 1.00 31.09 159 GLY A CA 1
ATOM 1305 C C . GLY A 1 159 ? -1.348 29.825 30.134 1.00 31.09 159 GLY A C 1
ATOM 1306 O O . GLY A 1 159 ? -0.464 29.142 30.634 1.00 31.09 159 GLY A O 1
ATOM 1307 N N . ASN A 1 160 ? -1.170 30.662 29.115 1.00 32.81 160 ASN A N 1
ATOM 1308 C CA . ASN A 1 160 ? 0.048 31.355 28.683 1.00 32.81 160 ASN A CA 1
ATOM 1309 C C . ASN A 1 160 ? 1.136 31.610 29.760 1.00 32.81 160 ASN A C 1
ATOM 1311 O O . ASN A 1 160 ? 0.826 32.112 30.836 1.00 32.81 160 ASN A O 1
ATOM 1315 N N . ASP A 1 161 ? 2.403 31.335 29.415 1.00 31.48 161 ASP A N 1
ATOM 1316 C CA . ASP A 1 161 ? 3.497 32.315 29.192 1.00 31.48 161 ASP A CA 1
ATOM 1317 C C . ASP A 1 161 ? 4.900 31.739 29.510 1.00 31.48 161 ASP A C 1
ATOM 1319 O O . ASP A 1 161 ? 5.181 31.270 30.609 1.00 31.48 161 ASP A O 1
ATOM 1323 N N . ASP A 1 162 ? 5.761 31.845 28.487 1.00 34.75 162 ASP A N 1
ATOM 1324 C CA . ASP A 1 162 ? 7.202 32.141 28.479 1.00 34.75 162 ASP A CA 1
ATOM 1325 C C . ASP A 1 162 ? 8.217 31.278 29.254 1.00 34.75 162 ASP A C 1
ATOM 1327 O O . ASP A 1 162 ? 8.230 31.248 30.477 1.00 34.75 162 ASP A O 1
ATOM 1331 N N . ILE A 1 163 ? 9.216 30.725 28.534 1.00 37.53 163 ILE A N 1
ATOM 1332 C CA . ILE A 1 163 ? 10.555 31.355 28.423 1.00 37.53 163 ILE A CA 1
ATOM 1333 C C . ILE A 1 163 ? 11.522 30.649 27.437 1.00 37.53 163 ILE A C 1
ATOM 1335 O O . ILE A 1 163 ? 11.831 29.469 27.547 1.00 37.53 163 ILE A O 1
ATOM 1339 N N . ALA A 1 164 ? 12.086 31.484 26.554 1.00 32.66 164 ALA A N 1
ATOM 1340 C CA . ALA A 1 164 ? 13.505 31.605 26.179 1.00 32.66 164 ALA A CA 1
ATOM 1341 C C . ALA A 1 164 ? 14.262 30.471 25.442 1.00 32.66 164 ALA A C 1
ATOM 1343 O O . ALA A 1 164 ? 14.770 29.536 26.051 1.00 32.66 164 ALA A O 1
ATOM 1344 N N . ALA A 1 165 ? 14.571 30.722 24.159 1.00 38.00 165 ALA A N 1
ATOM 1345 C CA . ALA A 1 165 ? 15.870 30.380 23.554 1.00 38.00 165 ALA A CA 1
ATOM 1346 C C . ALA A 1 165 ? 16.203 31.284 22.343 1.00 38.00 165 ALA A C 1
ATOM 1348 O O . ALA A 1 165 ? 15.982 30.958 21.183 1.00 38.00 165 ALA A O 1
ATOM 1349 N N . THR A 1 166 ? 16.683 32.487 22.649 1.00 39.62 166 THR A N 1
ATOM 1350 C CA . THR A 1 166 ? 17.949 33.072 22.181 1.00 39.62 166 THR A CA 1
ATOM 1351 C C . THR A 1 166 ? 18.648 32.470 20.935 1.00 39.62 166 THR A C 1
ATOM 1353 O O . THR A 1 166 ? 19.334 31.462 21.034 1.00 39.62 166 THR A O 1
ATOM 1356 N N . ILE A 1 167 ? 18.581 33.234 19.830 1.00 38.91 167 ILE A N 1
ATOM 1357 C CA . ILE A 1 167 ? 19.705 33.817 19.052 1.00 38.91 167 ILE A CA 1
ATOM 1358 C C . ILE A 1 167 ? 20.583 32.931 18.106 1.00 38.91 167 ILE A C 1
ATOM 1360 O O . ILE A 1 167 ? 21.108 31.890 18.473 1.00 38.91 167 ILE A O 1
ATOM 1364 N N . GLN A 1 168 ? 20.875 33.551 16.941 1.00 42.97 168 GLN A N 1
ATOM 1365 C CA . GLN A 1 168 ? 22.059 33.459 16.046 1.00 42.97 168 GLN A CA 1
ATOM 1366 C C . GLN A 1 168 ? 22.043 32.454 14.875 1.00 42.97 168 GLN A C 1
ATOM 1368 O O . GLN A 1 168 ? 22.049 31.247 15.047 1.00 42.97 168 GLN A O 1
ATOM 1373 N N . THR A 1 169 ? 21.824 32.941 13.643 1.00 40.66 169 THR A N 1
ATOM 1374 C CA . THR A 1 169 ? 22.803 33.434 12.631 1.00 40.66 169 THR A CA 1
ATOM 1375 C C . THR A 1 169 ? 23.468 32.328 11.814 1.00 40.66 169 THR A C 1
ATOM 1377 O O . THR A 1 169 ? 24.157 31.482 12.370 1.00 40.66 169 THR A O 1
ATOM 1380 N N . ASN A 1 170 ? 23.326 32.455 10.488 1.00 44.47 170 ASN A N 1
ATOM 1381 C CA . ASN A 1 170 ? 24.320 32.231 9.420 1.00 44.47 170 ASN A CA 1
ATOM 1382 C C . ASN A 1 170 ? 23.704 31.466 8.245 1.00 44.47 170 ASN A C 1
ATOM 1384 O O . ASN A 1 170 ? 23.706 30.241 8.194 1.00 44.47 170 ASN A O 1
ATOM 1388 N N . LYS A 1 171 ? 23.188 32.224 7.273 1.00 46.94 171 LYS A N 1
ATOM 1389 C CA . LYS A 1 171 ? 22.952 31.739 5.914 1.00 46.94 171 LYS A CA 1
ATOM 1390 C C . LYS A 1 171 ? 24.044 32.343 5.038 1.00 46.94 171 LYS A C 1
ATOM 1392 O O . LYS A 1 171 ? 23.945 33.507 4.658 1.00 46.94 171 LYS A O 1
ATOM 1397 N N . GLU A 1 172 ? 25.101 31.577 4.790 1.00 52.16 172 GLU A N 1
ATOM 1398 C CA . GLU A 1 172 ? 26.062 31.902 3.736 1.00 52.16 172 GLU A CA 1
ATOM 1399 C C . GLU A 1 172 ? 25.453 31.645 2.344 1.00 52.16 172 GLU A C 1
ATOM 1401 O O . GLU A 1 172 ? 24.548 30.811 2.206 1.00 52.16 172 GLU A O 1
ATOM 1406 N N . PRO A 1 173 ? 25.897 32.396 1.320 1.00 55.81 173 PRO A N 1
ATOM 1407 C CA . PRO A 1 173 ? 25.285 32.421 0.003 1.00 55.81 173 PRO A CA 1
ATOM 1408 C C . PRO A 1 173 ? 25.944 31.396 -0.922 1.00 55.81 173 PRO A C 1
ATOM 1410 O O . PRO A 1 173 ? 27.165 31.331 -1.018 1.00 55.81 173 PRO A O 1
ATOM 1413 N N . ILE A 1 174 ? 25.141 30.644 -1.671 1.00 51.88 174 ILE A N 1
ATOM 1414 C CA . ILE A 1 174 ? 25.628 29.919 -2.845 1.00 51.88 174 ILE A CA 1
ATOM 1415 C C . ILE A 1 174 ? 24.571 30.061 -3.934 1.00 51.88 174 ILE A C 1
ATOM 1417 O O . ILE A 1 174 ? 23.506 29.451 -3.852 1.00 51.88 174 ILE A O 1
ATOM 1421 N N . HIS A 1 175 ? 24.859 30.880 -4.943 1.00 52.41 175 HIS A N 1
ATOM 1422 C CA . HIS A 1 175 ? 24.661 30.427 -6.311 1.00 52.41 175 HIS A CA 1
ATOM 1423 C C . HIS A 1 175 ? 25.566 31.189 -7.276 1.00 52.41 175 HIS A C 1
ATOM 1425 O O . HIS A 1 175 ? 25.562 32.418 -7.338 1.00 52.41 175 HIS A O 1
ATOM 1431 N N . ASP A 1 176 ? 26.350 30.385 -7.982 1.00 53.84 176 ASP A N 1
ATOM 1432 C CA . ASP A 1 176 ? 27.300 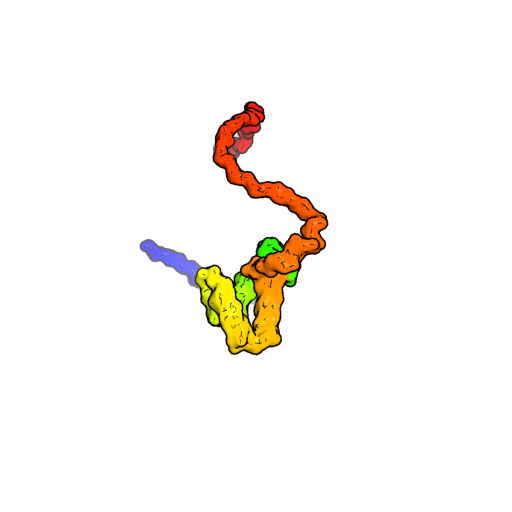30.734 -9.018 1.00 53.84 176 ASP A CA 1
ATOM 1433 C C . ASP A 1 176 ? 26.674 31.406 -10.247 1.00 53.84 176 ASP A C 1
ATOM 1435 O O . ASP A 1 176 ? 25.521 31.166 -10.609 1.00 53.84 176 ASP A O 1
ATOM 1439 N N . ASN A 1 177 ? 27.537 32.203 -10.879 1.00 44.72 177 ASN A N 1
ATOM 1440 C CA . ASN A 1 177 ? 27.556 32.715 -12.248 1.00 44.72 177 ASN A CA 1
ATOM 1441 C C . ASN A 1 177 ? 26.621 32.060 -13.282 1.00 44.72 177 ASN A C 1
ATOM 1443 O O . ASN A 1 177 ? 26.744 30.871 -13.588 1.00 44.72 177 ASN A O 1
ATOM 1447 N N . ALA A 1 178 ? 25.871 32.923 -13.971 1.00 48.53 178 ALA A N 1
ATOM 1448 C CA . ALA A 1 178 ? 25.723 32.928 -15.427 1.00 48.53 178 ALA A CA 1
ATOM 1449 C C . ALA A 1 178 ? 25.514 34.373 -15.904 1.00 48.53 178 ALA A C 1
ATOM 1451 O O . ALA A 1 178 ? 24.725 35.090 -15.247 1.00 48.53 178 ALA A O 1
#

Foldseek 3Di:
DDDDDPVVVVPPPPPCPPPPPDPPDDVVVSVVVVVVVVVVVVVVVVVVVVVVVVVVVVVVVVVVVVVVVVVVVVVVVLQVQAAQLRHHLVVLLVPDDPQCNVCLVVVPPPSNVVVCVVDDVVVSCVSVVNCVRRVVDDDPVPVPPDPDDDDDDDDDDDDDDDDDDDDDDDDDDDDDDD